Protein AF-A0A2N0QQX6-F1 (afdb_monomer_lite)

Foldseek 3Di:
DWDDPDKDKDKDDWDWADFFWFKKWWKAFADAQDQQWKKWKDKPDPPWDIFMDGSVRVVVRHPLGIKIATTPTGDGGGIIIMIITPRTTMDTDDMDIHDDPDRIGRDPPVLVVCVVDPVNVVVVVPDDPVCPCVVDPVVSVVVVVVVVVVVVVD

pLDDT: mean 76.1, std 15.56, range [47.12, 96.56]

Radius of gyration: 19.65 Å; chains: 1; bounding box: 52×48×40 Å

Organism: NCBI:txid588596

Sequence (154 aa):
MSSKNENLHLVLPKQKIYHGDYLICKMNVKKILSKDCFIKFIFNDNYQKDHMLKHKDVSKLEGLGWIEYRTSILCLHYAQLSIEINSIEMQIEYIRFGHNKYTITHFPNISLIGYLSPIYRKFFSNVPETLKDKYFSRKEMENLLDLKDILDSL

Structure (mmCIF, N/CA/C/O backbone):
data_AF-A0A2N0QQX6-F1
#
_entry.id   AF-A0A2N0QQX6-F1
#
loop_
_atom_site.group_PDB
_atom_site.id
_atom_site.type_symbol
_atom_site.label_atom_id
_atom_site.label_alt_id
_atom_site.label_comp_id
_atom_site.label_asym_id
_atom_site.label_entity_id
_atom_site.label_seq_id
_atom_site.pdbx_PDB_ins_code
_atom_site.Cartn_x
_atom_site.Cartn_y
_atom_site.Cartn_z
_atom_site.occupancy
_atom_site.B_iso_or_equiv
_atom_site.auth_seq_id
_atom_site.auth_comp_id
_atom_site.auth_asym_id
_atom_site.auth_atom_id
_atom_site.pdbx_PDB_model_num
ATOM 1 N N . MET A 1 1 ? 5.180 -9.269 3.398 1.00 58.69 1 MET A N 1
ATOM 2 C CA . MET A 1 1 ? 5.387 -8.792 4.795 1.00 58.69 1 MET A CA 1
ATOM 3 C C . MET A 1 1 ? 4.076 -8.286 5.382 1.00 58.69 1 MET A C 1
ATOM 5 O O . MET A 1 1 ? 3.232 -7.878 4.596 1.00 58.69 1 MET A O 1
ATOM 9 N N . SER A 1 2 ? 3.898 -8.300 6.711 1.00 59.25 2 SER A N 1
ATOM 10 C CA . SER A 1 2 ? 2.722 -7.735 7.398 1.00 59.25 2 SER A CA 1
ATOM 11 C C . SER A 1 2 ? 3.127 -6.849 8.575 1.00 59.25 2 SER A C 1
ATOM 13 O O . SER A 1 2 ? 3.899 -7.305 9.413 1.00 59.25 2 SER A O 1
ATOM 15 N N . SER A 1 3 ? 2.580 -5.638 8.673 1.00 59.75 3 SER A N 1
ATOM 16 C CA . SER A 1 3 ? 2.721 -4.777 9.853 1.00 59.75 3 SER A CA 1
ATOM 17 C C . SER A 1 3 ? 1.518 -4.997 10.771 1.00 59.75 3 SER A C 1
ATOM 19 O O . SER A 1 3 ? 0.391 -4.695 10.397 1.00 59.75 3 SER A O 1
ATOM 21 N N . LYS A 1 4 ? 1.712 -5.560 11.964 1.00 54.34 4 LYS A N 1
ATOM 22 C CA . LYS A 1 4 ? 0.705 -5.512 13.034 1.00 54.34 4 LYS A CA 1
ATOM 23 C C . LYS A 1 4 ? 1.343 -4.809 14.226 1.00 54.34 4 LYS A C 1
ATOM 25 O O . LYS A 1 4 ? 2.342 -5.296 14.731 1.00 54.34 4 LYS A O 1
ATOM 30 N N . ASN A 1 5 ? 0.757 -3.686 14.643 1.00 52.31 5 ASN A N 1
ATOM 31 C CA . ASN A 1 5 ? 1.069 -2.931 15.867 1.00 52.31 5 ASN A CA 1
ATOM 32 C C . ASN A 1 5 ? 2.482 -2.342 16.047 1.00 52.31 5 ASN A C 1
ATOM 34 O O . ASN A 1 5 ? 2.733 -1.743 17.087 1.00 52.31 5 ASN A O 1
ATOM 38 N N . GLU A 1 6 ? 3.365 -2.409 15.053 1.00 61.31 6 GLU A N 1
ATOM 39 C CA . GLU A 1 6 ? 4.690 -1.780 15.116 1.00 61.31 6 GLU A CA 1
ATOM 40 C C . GLU A 1 6 ? 4.975 -0.942 13.869 1.00 61.31 6 GLU A C 1
ATOM 42 O O . GLU A 1 6 ? 4.453 -1.216 12.781 1.00 61.31 6 GLU A O 1
ATOM 47 N N . ASN A 1 7 ? 5.813 0.083 14.041 1.00 72.88 7 ASN A N 1
ATOM 48 C CA . ASN A 1 7 ? 6.368 0.847 12.931 1.00 72.88 7 ASN A CA 1
ATOM 49 C C . ASN A 1 7 ? 7.217 -0.089 12.070 1.00 72.88 7 ASN A C 1
ATOM 51 O O . ASN A 1 7 ? 8.262 -0.567 12.509 1.00 72.88 7 ASN A O 1
ATOM 55 N N . LEU A 1 8 ? 6.775 -0.360 10.845 1.00 82.00 8 LEU A N 1
ATOM 56 C CA . LEU A 1 8 ? 7.524 -1.196 9.918 1.00 82.00 8 LEU A CA 1
ATOM 57 C C . LEU A 1 8 ? 8.456 -0.307 9.099 1.00 82.00 8 LEU A C 1
ATOM 59 O O . LEU A 1 8 ? 7.987 0.536 8.341 1.00 82.00 8 LEU A O 1
ATOM 63 N N . HIS A 1 9 ? 9.762 -0.526 9.227 1.00 86.25 9 HIS A N 1
ATOM 64 C CA . HIS A 1 9 ? 10.779 0.086 8.377 1.00 86.25 9 HIS A CA 1
ATOM 65 C C . HIS A 1 9 ? 11.434 -0.997 7.515 1.00 86.25 9 HIS A C 1
ATOM 67 O O . HIS A 1 9 ? 12.135 -1.878 8.014 1.00 86.25 9 HIS A O 1
ATOM 73 N N . LEU A 1 10 ? 11.184 -0.946 6.209 1.00 85.06 10 LEU A N 1
ATOM 74 C CA . LEU A 1 10 ? 11.737 -1.863 5.221 1.00 85.06 10 LEU A CA 1
ATOM 75 C C . LEU A 1 10 ? 12.812 -1.147 4.411 1.00 85.06 10 LEU A C 1
ATOM 77 O O . LEU A 1 10 ? 12.522 -0.139 3.779 1.00 85.06 10 LEU A O 1
ATOM 81 N N . VAL A 1 11 ? 14.021 -1.702 4.363 1.00 85.81 11 VAL A N 1
ATOM 82 C CA . VAL A 1 11 ? 15.096 -1.223 3.483 1.00 85.81 11 VAL A CA 1
ATOM 83 C C . VAL A 1 11 ? 15.297 -2.227 2.361 1.00 85.81 11 VAL A C 1
ATOM 85 O O . VAL A 1 11 ? 15.549 -3.404 2.614 1.00 85.81 11 VAL A O 1
ATOM 88 N N . LEU A 1 12 ? 15.200 -1.768 1.118 1.00 83.19 12 LEU A N 1
ATOM 89 C CA . LEU A 1 12 ? 15.431 -2.598 -0.056 1.00 83.19 12 LEU A CA 1
ATOM 90 C C . LEU A 1 12 ? 16.894 -2.519 -0.511 1.00 83.19 12 LEU A C 1
ATOM 92 O O . LEU A 1 12 ? 17.563 -1.503 -0.288 1.00 83.19 12 LEU A O 1
ATOM 96 N N . PRO A 1 13 ? 17.408 -3.569 -1.176 1.00 81.50 13 PRO A N 1
ATOM 97 C CA . PRO A 1 13 ? 18.707 -3.499 -1.829 1.00 81.50 13 PRO A CA 1
ATOM 98 C C . PRO A 1 13 ? 18.697 -2.431 -2.928 1.00 81.50 13 PRO A C 1
ATOM 100 O O . PRO A 1 13 ? 17.658 -2.143 -3.527 1.00 81.50 13 PRO A O 1
ATOM 103 N N . LYS A 1 14 ? 19.872 -1.865 -3.220 1.00 79.75 14 LYS A N 1
ATOM 104 C CA . LYS A 1 14 ? 20.053 -0.946 -4.352 1.00 79.75 14 LYS A CA 1
ATOM 105 C C . LYS A 1 14 ? 19.717 -1.664 -5.656 1.00 79.75 14 LYS A C 1
ATOM 107 O O . LYS A 1 14 ? 20.208 -2.765 -5.896 1.00 79.75 14 LYS A O 1
ATOM 112 N N . GLN A 1 15 ? 18.925 -1.024 -6.507 1.00 69.12 15 GLN A N 1
ATOM 113 C CA . GLN A 1 15 ? 18.522 -1.582 -7.797 1.00 69.12 15 GLN A CA 1
ATOM 114 C C . GLN A 1 15 ? 18.932 -0.648 -8.939 1.00 69.12 15 GLN A C 1
ATOM 116 O O . GLN A 1 15 ? 18.991 0.570 -8.763 1.00 69.12 15 GLN A O 1
ATOM 121 N N . LYS A 1 16 ? 19.233 -1.232 -10.110 1.00 66.88 16 LYS A N 1
ATOM 122 C CA . LYS A 1 16 ? 19.269 -0.481 -11.372 1.00 66.88 16 LYS A CA 1
ATOM 123 C C . LYS A 1 16 ? 17.838 -0.130 -11.724 1.00 66.88 16 LYS A C 1
ATOM 125 O O . LYS A 1 16 ? 17.016 -1.031 -11.854 1.00 66.88 16 LYS A O 1
ATOM 130 N N . ILE A 1 17 ? 17.568 1.156 -11.876 1.00 67.81 17 ILE A N 1
ATOM 131 C CA . ILE A 1 17 ? 16.238 1.651 -12.201 1.00 67.81 17 ILE A CA 1
ATOM 132 C C . ILE A 1 17 ? 16.323 2.311 -13.570 1.00 67.81 17 ILE A C 1
ATOM 134 O O . ILE A 1 17 ? 17.282 3.036 -13.852 1.00 67.81 17 ILE A O 1
ATOM 138 N N . TYR A 1 18 ? 15.373 1.989 -14.444 1.00 65.81 18 TYR A N 1
ATOM 139 C CA . TYR A 1 18 ? 15.320 2.565 -15.777 1.00 65.81 18 TYR A CA 1
ATOM 140 C C . TYR A 1 18 ? 14.696 3.955 -15.712 1.00 65.81 18 TYR A C 1
ATOM 142 O O . TYR A 1 18 ? 13.760 4.216 -14.956 1.00 65.81 18 TYR A O 1
ATOM 150 N N . HIS A 1 19 ? 15.264 4.862 -16.499 1.00 67.00 19 HIS A N 1
ATOM 151 C CA . HIS A 1 19 ? 14.864 6.258 -16.514 1.00 67.00 19 HIS A CA 1
ATOM 152 C C . HIS A 1 19 ? 13.397 6.380 -16.939 1.00 67.00 19 HIS A C 1
ATOM 154 O O . HIS A 1 19 ? 13.026 5.915 -18.015 1.00 67.00 19 HIS A O 1
ATOM 160 N N . GLY A 1 20 ? 12.583 7.041 -16.118 1.00 70.50 20 GLY A N 1
ATOM 161 C CA . GLY A 1 20 ? 11.178 7.303 -16.435 1.00 70.50 20 GLY A CA 1
ATOM 162 C C . GLY A 1 20 ? 10.176 6.359 -15.767 1.00 70.50 20 GLY A C 1
ATOM 163 O O . GLY A 1 20 ? 8.978 6.629 -15.836 1.00 70.50 20 GLY A O 1
ATOM 164 N N . ASP A 1 21 ? 10.635 5.318 -15.072 1.00 80.81 21 ASP A N 1
ATOM 165 C CA . ASP A 1 21 ? 9.745 4.409 -14.355 1.00 80.81 21 ASP A CA 1
ATOM 166 C C . ASP A 1 21 ? 9.244 5.005 -13.031 1.00 80.81 21 ASP A C 1
ATOM 168 O O . ASP A 1 21 ? 9.965 5.694 -12.299 1.00 80.81 21 ASP A O 1
ATOM 172 N N . TYR A 1 22 ? 7.998 4.672 -12.690 1.00 85.12 22 TYR A N 1
ATOM 173 C CA . TYR A 1 22 ? 7.424 4.955 -11.380 1.00 85.12 22 TYR A CA 1
ATOM 174 C C . TYR A 1 22 ? 7.649 3.791 -10.424 1.00 85.12 22 TYR A C 1
ATOM 176 O O . TYR A 1 22 ? 7.628 2.621 -10.819 1.00 85.12 22 TYR A O 1
ATOM 184 N N . LEU A 1 23 ? 7.771 4.106 -9.136 1.00 87.25 23 LEU A N 1
ATOM 185 C CA . LEU A 1 23 ? 7.690 3.092 -8.095 1.00 87.25 23 LEU A CA 1
ATOM 186 C C . LEU A 1 23 ? 6.247 2.589 -7.967 1.00 87.25 23 LEU A C 1
ATOM 188 O O . LEU A 1 23 ? 5.318 3.359 -7.709 1.00 87.25 23 LEU A O 1
ATOM 192 N N . ILE A 1 24 ? 6.070 1.280 -8.098 1.00 90.31 24 ILE A N 1
ATOM 193 C CA . ILE A 1 24 ? 4.788 0.599 -7.956 1.00 90.31 24 ILE A CA 1
ATOM 194 C C . ILE A 1 24 ? 4.901 -0.410 -6.820 1.00 90.31 24 ILE A C 1
ATOM 196 O O . ILE A 1 24 ? 5.790 -1.261 -6.804 1.00 90.31 24 ILE A O 1
ATOM 200 N N . CYS A 1 25 ? 3.979 -0.328 -5.868 1.00 91.50 25 CYS A N 1
ATOM 201 C CA . CYS A 1 25 ? 3.933 -1.225 -4.722 1.00 91.50 25 CYS A CA 1
ATOM 202 C C . CYS A 1 25 ? 2.615 -1.997 -4.724 1.00 91.50 25 CYS A C 1
ATOM 204 O O . CYS A 1 25 ? 1.536 -1.393 -4.708 1.00 91.50 25 CYS A O 1
ATOM 206 N N . LYS A 1 26 ? 2.706 -3.332 -4.746 1.00 92.06 26 LYS A N 1
ATOM 207 C CA . LYS A 1 26 ? 1.546 -4.199 -4.570 1.00 92.06 26 LYS A CA 1
ATOM 208 C C . LYS A 1 26 ? 1.291 -4.402 -3.087 1.00 92.06 26 LYS A C 1
ATOM 210 O O . LYS A 1 26 ? 2.070 -5.059 -2.391 1.00 92.06 26 LYS A O 1
ATOM 215 N N . MET A 1 27 ? 0.188 -3.836 -2.618 1.00 93.38 27 MET A N 1
ATOM 216 C CA . MET A 1 27 ? -0.143 -3.770 -1.202 1.00 93.38 27 MET A CA 1
ATOM 217 C C . MET A 1 27 ? -1.623 -4.040 -0.938 1.00 93.38 27 MET A C 1
ATOM 219 O O . MET A 1 27 ? -2.460 -3.937 -1.832 1.00 93.38 27 MET A O 1
ATOM 223 N N . ASN A 1 28 ? -1.928 -4.375 0.311 1.00 93.50 28 ASN A N 1
ATOM 224 C CA . ASN A 1 28 ? -3.276 -4.552 0.831 1.00 93.50 28 ASN A CA 1
ATOM 225 C C . ASN A 1 28 ? -3.373 -3.876 2.201 1.00 93.50 28 ASN A C 1
ATOM 227 O O . ASN A 1 28 ? -2.773 -4.354 3.168 1.00 93.50 28 ASN A O 1
ATOM 231 N N . VAL A 1 29 ? -4.107 -2.765 2.268 1.00 94.12 29 VAL A N 1
ATOM 232 C CA . VAL A 1 29 ? -4.385 -2.034 3.508 1.00 94.12 29 VAL A CA 1
ATOM 233 C C . VAL A 1 29 ? -5.631 -2.638 4.146 1.00 94.12 29 VAL A C 1
ATOM 235 O O . VAL A 1 29 ? -6.750 -2.418 3.684 1.00 94.12 29 VAL A O 1
ATOM 238 N N . LYS A 1 30 ? -5.431 -3.426 5.206 1.00 93.38 30 LYS A N 1
ATOM 239 C CA . LYS A 1 30 ? -6.517 -4.143 5.880 1.00 93.38 30 LYS A CA 1
ATOM 240 C C . LYS A 1 30 ? -7.262 -3.249 6.851 1.00 93.38 30 LYS A C 1
ATOM 242 O O . LYS A 1 30 ? -8.486 -3.299 6.889 1.00 93.38 30 LYS A O 1
ATOM 247 N N . LYS A 1 31 ? -6.518 -2.490 7.658 1.00 94.94 31 LYS A N 1
ATOM 248 C CA . LYS A 1 31 ? -7.095 -1.658 8.709 1.00 94.94 31 LYS A CA 1
ATOM 249 C C . LYS A 1 31 ? -6.188 -0.494 9.090 1.00 94.94 31 LYS A C 1
ATOM 251 O O . LYS A 1 31 ? -4.986 -0.675 9.270 1.00 94.94 31 LYS A O 1
ATOM 256 N N . ILE A 1 32 ? -6.758 0.686 9.279 1.00 95.38 32 ILE A N 1
ATOM 257 C CA . ILE A 1 32 ? -6.090 1.852 9.857 1.00 95.38 32 ILE A CA 1
ATOM 258 C C . ILE A 1 32 ? -6.235 1.799 11.381 1.00 95.38 32 ILE A C 1
ATOM 260 O O . ILE A 1 32 ? -7.322 1.581 11.912 1.00 95.38 32 ILE A O 1
ATOM 264 N N . LEU A 1 33 ? -5.124 1.986 12.098 1.00 93.88 33 LEU A N 1
ATOM 265 C CA . LEU A 1 33 ? -5.081 1.875 13.561 1.00 93.88 33 LEU A CA 1
ATOM 266 C C . LEU A 1 33 ? -5.141 3.242 14.264 1.00 93.88 33 LEU A C 1
ATOM 268 O O . LEU A 1 33 ? -5.562 3.311 15.414 1.00 93.88 33 LEU A O 1
ATOM 272 N N . SER A 1 34 ? -4.734 4.327 13.593 1.00 93.75 34 SER A N 1
ATOM 273 C CA . SER A 1 34 ? -4.737 5.695 14.140 1.00 93.75 34 SER A CA 1
ATOM 274 C C . SER A 1 34 ? -4.873 6.757 13.040 1.00 93.75 34 SER A C 1
ATOM 276 O O . SER A 1 34 ? -4.552 6.503 11.879 1.00 93.75 34 SER A O 1
ATOM 278 N N . LYS A 1 35 ? -5.297 7.975 13.411 1.00 94.12 35 LYS A N 1
ATOM 279 C CA . LYS A 1 35 ? -5.334 9.149 12.517 1.00 94.12 35 LYS A CA 1
ATOM 280 C C . LYS A 1 35 ? -3.948 9.668 12.129 1.00 94.12 35 LYS A C 1
ATOM 282 O O . LYS A 1 35 ? -3.823 10.310 11.091 1.00 94.12 35 LYS A O 1
ATOM 287 N N . ASP A 1 36 ? -2.923 9.339 12.909 1.00 93.62 36 ASP A N 1
ATOM 288 C CA . ASP A 1 36 ? -1.528 9.705 12.628 1.00 93.62 36 ASP A CA 1
ATOM 289 C C . ASP A 1 36 ? -0.819 8.674 11.729 1.00 93.62 36 ASP A C 1
ATOM 291 O O . ASP A 1 36 ? 0.411 8.599 11.679 1.00 93.62 36 ASP A O 1
ATOM 295 N N . CYS A 1 37 ? -1.593 7.846 11.018 1.00 94.50 37 CYS A N 1
ATOM 296 C CA . CYS A 1 37 ? -1.055 6.826 10.135 1.00 94.50 37 CYS A CA 1
ATOM 297 C C . CYS A 1 37 ? -0.376 7.417 8.895 1.00 94.50 37 CYS A C 1
ATOM 299 O O . CYS A 1 37 ? -0.796 8.443 8.338 1.00 94.50 37 CYS A O 1
ATOM 301 N N . PHE A 1 38 ? 0.667 6.725 8.437 1.00 94.56 38 PHE A N 1
ATOM 302 C CA . PHE A 1 38 ? 1.339 7.064 7.193 1.00 94.56 38 PHE A CA 1
ATOM 303 C C . PHE A 1 38 ? 2.015 5.863 6.533 1.00 94.56 38 PHE A C 1
ATOM 305 O O . PHE A 1 38 ? 2.387 4.891 7.191 1.00 94.56 38 PHE A O 1
ATOM 312 N N . ILE A 1 39 ? 2.203 5.985 5.219 1.00 94.31 39 ILE A N 1
ATOM 313 C CA . ILE A 1 39 ? 3.110 5.158 4.419 1.00 94.31 39 ILE A CA 1
ATOM 314 C C . ILE A 1 39 ? 4.084 6.117 3.745 1.00 94.31 39 ILE A C 1
ATOM 316 O O . ILE A 1 39 ? 3.672 6.938 2.922 1.00 94.31 39 ILE A O 1
ATOM 320 N N . LYS A 1 40 ? 5.362 6.044 4.098 1.00 92.94 40 LYS A N 1
ATOM 321 C CA . LYS A 1 40 ? 6.404 6.923 3.577 1.00 92.94 40 LYS A CA 1
ATOM 322 C C . LYS A 1 40 ? 7.390 6.113 2.746 1.00 92.94 40 LYS A C 1
ATOM 324 O O . LYS A 1 40 ? 7.905 5.103 3.206 1.00 92.94 40 LYS A O 1
ATOM 329 N N . PHE A 1 41 ? 7.642 6.569 1.528 1.00 89.56 41 PHE A N 1
ATOM 330 C CA . PHE A 1 41 ? 8.644 6.034 0.615 1.00 89.56 41 PHE A CA 1
ATOM 331 C C . PHE A 1 41 ? 9.811 7.015 0.577 1.00 89.56 41 PHE A C 1
ATOM 333 O O . PHE A 1 41 ? 9.619 8.184 0.233 1.00 89.56 41 PHE A O 1
ATOM 340 N N . ILE A 1 42 ? 10.993 6.536 0.946 1.00 86.81 42 ILE A N 1
ATOM 341 C CA . ILE A 1 42 ? 12.210 7.331 1.091 1.00 86.81 42 ILE A CA 1
ATOM 342 C C . ILE A 1 42 ? 13.225 6.818 0.077 1.00 86.81 42 ILE A C 1
ATOM 344 O O . ILE A 1 42 ? 13.518 5.621 0.029 1.00 86.81 42 ILE A O 1
ATOM 348 N N . PHE A 1 43 ? 13.763 7.724 -0.730 1.00 81.62 43 PHE A N 1
ATOM 349 C CA . PHE A 1 43 ? 14.826 7.412 -1.677 1.00 81.62 43 PHE A CA 1
ATOM 350 C C . PHE A 1 43 ? 16.120 8.040 -1.192 1.00 81.62 43 PHE A C 1
ATOM 352 O O . PHE A 1 43 ? 16.189 9.238 -0.945 1.00 81.62 43 PHE A O 1
ATOM 359 N N . ASN A 1 44 ? 17.167 7.229 -1.086 1.00 75.88 44 ASN A N 1
ATOM 360 C CA . ASN A 1 44 ? 18.505 7.723 -0.801 1.00 75.88 44 ASN A CA 1
ATOM 361 C C . ASN A 1 44 ? 19.180 8.195 -2.102 1.00 75.88 44 ASN A C 1
ATOM 363 O O . ASN A 1 44 ? 20.151 7.587 -2.558 1.00 75.88 44 ASN A O 1
ATOM 367 N N . ASP A 1 45 ? 18.606 9.215 -2.743 1.00 68.94 45 ASP A N 1
ATOM 368 C CA . ASP A 1 45 ? 19.248 9.980 -3.815 1.00 68.94 45 ASP A CA 1
ATOM 369 C C . ASP A 1 45 ? 19.105 11.493 -3.556 1.00 68.94 45 ASP A C 1
ATOM 371 O O . ASP A 1 45 ? 18.244 11.932 -2.798 1.00 68.94 45 ASP A O 1
ATOM 375 N N . ASN A 1 46 ? 19.980 12.303 -4.157 1.00 58.47 46 ASN A N 1
ATOM 376 C CA . ASN A 1 46 ? 20.024 13.753 -3.923 1.00 58.47 46 ASN A CA 1
ATOM 377 C C . ASN A 1 46 ? 18.941 14.553 -4.678 1.00 58.47 46 ASN A C 1
ATOM 379 O O . ASN A 1 46 ? 18.915 15.780 -4.584 1.00 58.47 46 ASN A O 1
ATOM 383 N N . TYR A 1 47 ? 18.088 13.901 -5.467 1.00 62.97 47 TYR A N 1
ATOM 384 C CA . TYR A 1 47 ? 17.241 14.537 -6.478 1.00 62.97 47 TYR A CA 1
ATOM 385 C C . TYR A 1 47 ? 15.740 14.273 -6.286 1.00 62.97 47 TYR A C 1
ATOM 387 O O . TYR A 1 47 ? 14.919 15.047 -6.784 1.00 62.97 47 TYR A O 1
ATOM 395 N N . GLN A 1 48 ? 15.353 13.215 -5.574 1.00 65.75 48 GLN A N 1
ATOM 396 C CA . GLN A 1 48 ? 13.966 12.794 -5.401 1.00 65.75 48 GLN A CA 1
ATOM 397 C C . GLN A 1 48 ? 13.416 13.189 -4.031 1.00 65.75 48 GLN A C 1
ATOM 399 O O . GLN A 1 48 ? 14.018 12.959 -2.987 1.00 65.75 48 GLN A O 1
ATOM 404 N N . LYS A 1 49 ? 12.220 13.787 -4.039 1.00 69.00 49 LYS A N 1
ATOM 405 C CA . LYS A 1 49 ? 11.465 14.070 -2.816 1.00 69.00 49 LYS A CA 1
ATOM 406 C C . LYS A 1 49 ? 10.817 12.788 -2.302 1.00 69.00 49 LYS A C 1
ATOM 408 O O . LYS A 1 49 ? 10.182 12.072 -3.077 1.00 69.00 49 LYS A O 1
ATOM 413 N N . ASP A 1 50 ? 10.902 12.572 -0.992 1.00 78.69 50 ASP A N 1
ATOM 414 C CA . ASP A 1 50 ? 10.124 11.555 -0.283 1.00 78.69 50 ASP A CA 1
ATOM 415 C C . ASP A 1 50 ? 8.633 11.648 -0.650 1.00 78.69 50 ASP A C 1
ATOM 417 O O . ASP A 1 50 ? 8.055 12.738 -0.723 1.00 78.69 50 ASP A O 1
ATOM 421 N N . HIS A 1 51 ? 7.984 10.497 -0.828 1.00 86.94 51 HIS A N 1
ATOM 422 C CA . HIS A 1 51 ? 6.542 10.415 -1.075 1.00 86.94 51 HIS A CA 1
ATOM 423 C C . HIS A 1 51 ? 5.859 9.838 0.149 1.00 86.94 51 HIS A C 1
ATOM 425 O O . HIS A 1 51 ? 6.131 8.707 0.543 1.00 86.94 51 HIS A O 1
ATOM 431 N N . MET A 1 52 ? 4.952 10.602 0.750 1.00 92.62 52 MET A N 1
ATOM 432 C CA . MET A 1 52 ? 4.267 10.204 1.974 1.00 92.62 52 MET A CA 1
ATOM 433 C C . MET A 1 52 ? 2.756 10.239 1.783 1.00 92.62 52 MET A C 1
ATOM 435 O O . MET A 1 52 ? 2.180 11.284 1.489 1.00 92.62 52 MET A O 1
ATOM 439 N N . LEU A 1 53 ? 2.120 9.094 2.003 1.00 94.56 53 LEU A N 1
ATOM 440 C CA . LEU A 1 53 ? 0.675 8.961 2.115 1.00 94.56 53 LEU A CA 1
ATOM 441 C C . LEU A 1 53 ? 0.285 9.211 3.565 1.00 94.56 53 LEU A C 1
ATOM 443 O O . LEU A 1 53 ? 0.765 8.506 4.451 1.00 94.56 53 LEU A O 1
ATOM 447 N N . LYS A 1 54 ? -0.578 10.197 3.807 1.00 96.12 54 LYS A N 1
ATOM 448 C CA . LYS A 1 54 ? -1.152 10.456 5.136 1.00 96.12 54 LYS A CA 1
ATOM 449 C C . LYS A 1 54 ? -2.513 9.780 5.261 1.00 96.12 54 LYS A C 1
ATOM 451 O O . LYS A 1 54 ? -3.064 9.298 4.274 1.00 96.12 54 LYS A O 1
ATOM 456 N N . HIS A 1 55 ? -3.110 9.832 6.448 1.00 96.25 55 HIS A N 1
ATOM 457 C CA . HIS A 1 55 ? -4.437 9.278 6.725 1.00 96.25 55 HIS A CA 1
ATOM 458 C C . HIS A 1 55 ? -5.491 9.533 5.637 1.00 96.25 55 HIS A C 1
ATOM 460 O O . HIS A 1 55 ? -6.168 8.597 5.226 1.00 96.25 55 HIS A O 1
ATOM 466 N N . LYS A 1 56 ? -5.618 10.764 5.116 1.00 96.56 56 LYS A N 1
ATOM 467 C CA . LYS A 1 56 ? -6.594 11.094 4.054 1.00 96.56 56 LYS A CA 1
ATOM 468 C C . LYS A 1 56 ? -6.391 10.275 2.772 1.00 96.56 56 LYS A C 1
ATOM 470 O O . LYS A 1 56 ? -7.357 10.005 2.061 1.00 96.56 56 LYS A O 1
ATOM 475 N N . ASP A 1 57 ? -5.153 9.910 2.466 1.00 95.12 57 ASP A N 1
ATOM 476 C CA . ASP A 1 57 ? -4.804 9.122 1.288 1.00 95.12 57 ASP A CA 1
ATOM 477 C C . ASP A 1 57 ? -4.930 7.628 1.581 1.00 95.12 57 ASP A C 1
ATOM 479 O O . ASP A 1 57 ? -5.580 6.918 0.820 1.00 95.12 57 ASP A O 1
ATOM 483 N N . VAL A 1 58 ? -4.399 7.173 2.722 1.00 95.12 58 VAL A N 1
ATOM 484 C CA . VAL A 1 58 ? -4.459 5.766 3.159 1.00 95.12 58 VAL A CA 1
ATOM 485 C C . VAL A 1 58 ? -5.904 5.302 3.373 1.00 95.12 58 VAL A C 1
ATOM 487 O O . VAL A 1 58 ? -6.235 4.179 3.007 1.00 95.12 58 VAL A O 1
ATOM 490 N N . SER A 1 59 ? -6.793 6.175 3.863 1.00 95.69 59 SER A N 1
ATOM 491 C CA . SER A 1 59 ? -8.228 5.874 4.039 1.00 95.69 59 SER A CA 1
ATOM 492 C C . SER A 1 59 ? -8.927 5.502 2.732 1.00 95.69 59 SER A C 1
ATOM 494 O O . SER A 1 59 ? -9.931 4.805 2.751 1.00 95.69 59 SER A O 1
ATOM 496 N N . LYS A 1 60 ? -8.406 5.941 1.580 1.00 95.75 60 LYS A N 1
ATOM 497 C CA . LYS A 1 60 ? -8.951 5.561 0.267 1.00 95.75 60 LYS A CA 1
ATOM 498 C C . LYS A 1 60 ? -8.510 4.162 -0.164 1.00 95.75 60 LYS A C 1
ATOM 500 O O . LYS A 1 60 ? -9.039 3.657 -1.144 1.00 95.75 60 LYS A O 1
ATOM 505 N N . LEU A 1 61 ? -7.503 3.591 0.500 1.00 95.31 61 LEU A N 1
ATOM 506 C CA . LEU A 1 61 ? -6.916 2.287 0.185 1.00 95.31 61 LEU A CA 1
ATOM 507 C C . LEU A 1 61 ? -7.435 1.177 1.107 1.00 95.31 61 LEU A C 1
ATOM 509 O O . LEU A 1 61 ? -7.369 0.004 0.743 1.00 95.31 61 LEU A O 1
ATOM 513 N N . GLU A 1 62 ? -7.921 1.542 2.295 1.00 95.06 62 GLU A N 1
ATOM 514 C CA . GLU A 1 62 ? -8.453 0.608 3.286 1.00 95.06 62 GLU A CA 1
ATOM 515 C C . GLU A 1 62 ? -9.622 -0.203 2.711 1.00 95.06 62 GLU A C 1
ATOM 517 O O . GLU A 1 62 ? -10.552 0.341 2.119 1.00 95.06 62 GLU A O 1
ATOM 522 N N . GLY A 1 63 ? -9.560 -1.528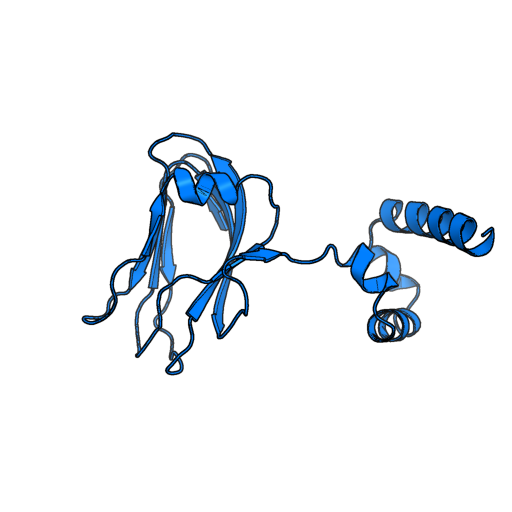 2.858 1.00 91.19 63 GLY A N 1
ATOM 523 C CA . GLY A 1 63 ? -10.633 -2.429 2.428 1.00 91.19 63 GLY A CA 1
ATOM 524 C C . GLY A 1 63 ? -10.712 -2.691 0.919 1.00 91.19 63 GLY A C 1
ATOM 525 O O . GLY A 1 63 ? -11.537 -3.498 0.501 1.00 91.19 63 GLY A O 1
ATOM 526 N N . LEU A 1 64 ? -9.839 -2.098 0.093 1.00 90.12 64 LEU A N 1
ATOM 527 C CA . LEU A 1 64 ? -9.807 -2.360 -1.357 1.00 90.12 64 LEU A CA 1
ATOM 528 C C . LEU A 1 64 ? -9.242 -3.743 -1.733 1.00 90.12 64 LEU A C 1
ATOM 530 O O . LEU A 1 64 ? -9.299 -4.136 -2.900 1.00 90.12 64 LEU A O 1
ATOM 534 N N . GLY A 1 65 ? -8.670 -4.475 -0.774 1.00 90.75 65 GLY A N 1
ATOM 535 C CA . GLY A 1 65 ? -7.947 -5.717 -1.030 1.00 90.75 65 GLY A CA 1
ATOM 536 C C . GLY A 1 65 ? -6.575 -5.466 -1.661 1.00 90.75 65 GLY A C 1
ATOM 537 O O . GLY A 1 65 ? -5.907 -4.478 -1.357 1.00 90.75 65 GLY A O 1
ATOM 538 N N . TRP A 1 66 ? -6.122 -6.386 -2.517 1.00 92.81 66 TRP A N 1
ATOM 539 C CA . TRP A 1 66 ? -4.847 -6.229 -3.219 1.00 92.81 66 TRP A CA 1
ATOM 540 C C . TRP A 1 66 ? -4.958 -5.193 -4.336 1.00 92.81 66 TRP A C 1
ATOM 542 O O . TRP A 1 66 ? -5.750 -5.341 -5.268 1.00 92.81 66 TRP A O 1
ATOM 552 N N . ILE A 1 67 ? -4.093 -4.185 -4.273 1.00 93.25 67 ILE A N 1
ATOM 553 C CA . ILE A 1 67 ? -3.944 -3.151 -5.294 1.00 93.25 67 ILE A CA 1
ATOM 554 C C . ILE A 1 67 ? -2.477 -2.978 -5.671 1.00 93.25 67 ILE A C 1
ATOM 556 O O . ILE A 1 67 ? -1.576 -3.281 -4.892 1.00 93.25 67 ILE A O 1
ATOM 560 N N . GLU A 1 68 ? -2.237 -2.429 -6.852 1.00 95.06 68 GLU A N 1
ATOM 561 C CA . GLU A 1 68 ? -0.986 -1.760 -7.182 1.00 95.06 68 GLU A CA 1
ATOM 562 C C . GLU A 1 68 ? -1.154 -0.254 -7.001 1.00 95.06 68 GLU A C 1
ATOM 564 O O . GLU A 1 68 ? -1.960 0.383 -7.683 1.00 95.06 68 GLU A O 1
ATOM 569 N N . TYR A 1 69 ? -0.360 0.316 -6.100 1.00 94.00 69 TYR A N 1
ATOM 570 C CA . TYR A 1 69 ? -0.261 1.755 -5.915 1.00 94.00 69 TYR A CA 1
ATOM 571 C C . TYR A 1 69 ? 0.973 2.285 -6.652 1.00 94.00 69 TYR A C 1
ATOM 573 O O . TYR A 1 69 ? 2.100 1.901 -6.331 1.00 94.00 69 TYR A O 1
ATOM 581 N N . ARG A 1 70 ? 0.764 3.171 -7.630 1.00 91.69 70 ARG A N 1
ATOM 582 C CA . ARG A 1 70 ? 1.821 3.904 -8.339 1.00 91.69 70 ARG A CA 1
ATOM 583 C C . ARG A 1 70 ? 2.109 5.200 -7.586 1.00 91.69 70 ARG A C 1
ATOM 585 O O . ARG A 1 70 ? 1.229 6.054 -7.475 1.00 91.69 70 ARG A O 1
ATOM 592 N N . THR A 1 71 ? 3.328 5.368 -7.086 1.00 86.44 71 THR A N 1
ATOM 593 C CA . THR A 1 71 ? 3.729 6.623 -6.438 1.00 86.44 71 THR A CA 1
ATOM 594 C C . THR A 1 71 ? 3.976 7.722 -7.472 1.00 86.44 71 THR A C 1
ATOM 596 O O . THR A 1 71 ? 4.108 7.467 -8.669 1.00 86.44 71 THR A O 1
ATOM 599 N N . SER A 1 72 ? 4.047 8.967 -7.006 1.00 79.62 72 SER A N 1
ATOM 600 C CA . SER A 1 72 ? 4.415 10.115 -7.844 1.00 79.62 72 SER A CA 1
ATOM 601 C C . SER A 1 72 ? 5.921 10.188 -8.121 1.00 79.62 72 SER A C 1
ATOM 603 O O . SER A 1 72 ? 6.369 11.106 -8.803 1.00 79.62 72 SER A O 1
ATOM 605 N N . ILE A 1 73 ? 6.707 9.269 -7.551 1.00 72.88 73 ILE A N 1
ATOM 606 C CA . ILE A 1 73 ? 8.162 9.296 -7.635 1.00 72.88 73 ILE A CA 1
ATOM 607 C C . ILE A 1 73 ? 8.577 8.729 -8.983 1.00 72.88 73 ILE A C 1
ATOM 609 O O . ILE A 1 73 ? 8.374 7.545 -9.257 1.00 72.88 73 ILE A O 1
ATOM 613 N N . LEU A 1 74 ? 9.169 9.600 -9.794 1.00 70.62 74 LEU A N 1
ATOM 614 C CA . LEU A 1 74 ? 9.869 9.236 -11.011 1.00 70.62 74 LEU A CA 1
ATOM 615 C C . LEU A 1 74 ? 11.312 8.927 -10.638 1.00 70.62 74 LEU A C 1
ATOM 617 O O . LEU A 1 74 ? 12.019 9.817 -10.160 1.00 70.62 74 LEU A O 1
ATOM 621 N N . CYS A 1 75 ? 11.739 7.686 -10.836 1.00 66.50 75 CYS A N 1
ATOM 622 C CA . CYS A 1 75 ? 13.091 7.327 -10.462 1.00 66.50 75 CYS A CA 1
ATOM 623 C C . CYS A 1 75 ? 14.069 7.599 -11.611 1.00 66.50 75 CYS A C 1
ATOM 625 O O . CYS A 1 75 ? 13.854 7.167 -12.745 1.00 66.50 75 CYS A O 1
ATOM 627 N N . LEU A 1 76 ? 15.127 8.357 -11.321 1.00 62.47 76 LEU A N 1
ATOM 628 C CA . LEU A 1 76 ? 16.083 8.825 -12.328 1.00 62.47 76 LEU A CA 1
ATOM 629 C C . LEU A 1 76 ? 17.362 7.973 -12.359 1.00 62.47 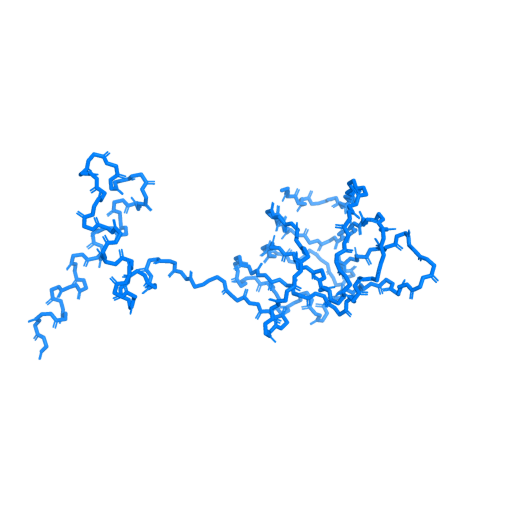76 LEU A C 1
ATOM 631 O O . LEU A 1 76 ? 17.911 7.744 -13.433 1.00 62.47 76 LEU A O 1
ATOM 635 N N . HIS A 1 77 ? 17.820 7.447 -11.215 1.00 66.06 77 HIS A N 1
ATOM 636 C CA . HIS A 1 77 ? 19.111 6.757 -11.105 1.00 66.06 77 HIS A CA 1
ATOM 637 C C . HIS A 1 77 ? 19.136 5.655 -10.030 1.00 66.06 77 HIS A C 1
ATOM 639 O O . HIS A 1 77 ? 18.147 5.386 -9.355 1.00 66.06 77 HIS A O 1
ATOM 645 N N . TYR A 1 78 ? 20.299 5.006 -9.885 1.00 69.38 78 TYR A N 1
ATOM 646 C CA . TYR A 1 78 ? 20.613 4.046 -8.824 1.00 69.38 78 TYR A CA 1
ATOM 647 C C . TYR A 1 78 ? 20.295 4.617 -7.437 1.00 69.38 78 TYR A C 1
ATOM 649 O O . TYR A 1 78 ? 21.065 5.408 -6.894 1.00 69.38 78 TYR A O 1
ATOM 657 N N . ALA A 1 79 ? 19.199 4.158 -6.841 1.00 73.38 79 ALA A N 1
ATOM 658 C CA . ALA A 1 79 ? 18.771 4.605 -5.527 1.00 73.38 79 ALA A CA 1
ATOM 659 C C . ALA A 1 79 ? 18.472 3.416 -4.610 1.00 73.38 79 ALA A C 1
ATOM 661 O O . ALA A 1 79 ? 18.087 2.326 -5.048 1.00 73.38 79 ALA A O 1
ATOM 662 N N . GLN A 1 80 ? 18.686 3.629 -3.314 1.00 83.56 80 GLN A N 1
ATOM 663 C CA . GLN A 1 80 ? 18.201 2.730 -2.277 1.00 83.56 80 GLN A CA 1
ATOM 664 C C . GLN A 1 80 ? 16.827 3.218 -1.828 1.00 83.56 80 GLN A C 1
ATOM 666 O O . GLN A 1 80 ? 16.678 4.394 -1.503 1.00 83.56 80 GLN A O 1
ATOM 671 N N . LEU A 1 81 ? 15.847 2.320 -1.815 1.00 85.44 81 LEU A N 1
ATOM 672 C CA . LEU A 1 81 ? 14.490 2.609 -1.368 1.00 85.44 81 LEU A CA 1
ATOM 673 C C . LEU A 1 81 ? 14.295 2.080 0.052 1.00 85.44 81 LEU A C 1
ATOM 675 O O . LEU A 1 81 ? 14.590 0.913 0.320 1.00 85.44 81 LEU A O 1
ATOM 679 N N . SER A 1 82 ? 13.739 2.905 0.931 1.00 88.56 82 SER A N 1
ATOM 680 C CA . SER A 1 82 ? 13.135 2.447 2.177 1.00 88.56 82 SER A CA 1
ATOM 681 C C . SER A 1 82 ? 11.662 2.833 2.275 1.00 88.56 82 SER A C 1
ATOM 683 O O . SER A 1 82 ? 11.187 3.778 1.643 1.00 88.56 82 SER A O 1
ATOM 685 N N . ILE A 1 83 ? 10.910 2.035 3.027 1.00 90.31 83 ILE A N 1
ATOM 686 C CA . ILE A 1 83 ? 9.483 2.230 3.265 1.00 90.31 83 ILE A CA 1
ATOM 687 C C . ILE A 1 83 ? 9.244 2.219 4.765 1.00 90.31 83 ILE A C 1
ATOM 689 O O . ILE A 1 83 ? 9.573 1.242 5.433 1.00 90.31 83 ILE A O 1
ATOM 693 N N . GLU A 1 84 ? 8.630 3.281 5.265 1.00 92.81 84 GLU A N 1
ATOM 694 C CA . GLU A 1 84 ? 8.157 3.392 6.640 1.00 92.81 84 GLU A CA 1
ATOM 695 C C . GLU A 1 84 ? 6.638 3.322 6.675 1.00 92.81 84 GLU A C 1
ATOM 697 O O . GLU A 1 84 ? 5.948 3.988 5.902 1.00 92.81 84 GLU A O 1
ATOM 702 N N . ILE A 1 85 ? 6.113 2.523 7.592 1.00 93.06 85 ILE A N 1
ATOM 703 C CA . ILE A 1 85 ? 4.682 2.330 7.783 1.00 93.06 85 ILE A CA 1
ATOM 704 C C . ILE A 1 85 ? 4.398 2.500 9.265 1.00 93.06 85 ILE A C 1
ATOM 706 O O . ILE A 1 85 ? 4.986 1.802 10.088 1.00 93.06 85 ILE A O 1
ATOM 710 N N . ASN A 1 86 ? 3.471 3.392 9.597 1.00 93.94 86 ASN A N 1
ATOM 711 C CA . ASN A 1 86 ? 3.043 3.632 10.970 1.00 93.94 86 ASN A CA 1
ATOM 712 C C . ASN A 1 86 ? 1.529 3.478 11.091 1.00 93.94 86 ASN A C 1
ATOM 714 O O . ASN A 1 86 ? 0.784 4.054 10.298 1.00 93.94 86 ASN A O 1
ATOM 718 N N . SER A 1 87 ? 1.083 2.782 12.141 1.00 93.69 87 SER A N 1
ATOM 719 C CA . SER A 1 87 ? -0.325 2.707 12.555 1.00 93.69 87 SER A CA 1
ATOM 720 C C . SER A 1 87 ? -1.279 2.182 11.470 1.00 93.69 87 SER A C 1
ATOM 722 O O . SER A 1 87 ? -2.418 2.640 11.347 1.00 93.69 87 SER A O 1
ATOM 724 N N . ILE A 1 88 ? -0.817 1.211 10.676 1.00 93.81 88 ILE A N 1
ATOM 725 C CA . ILE A 1 88 ? -1.595 0.551 9.621 1.00 93.81 88 ILE A CA 1
ATOM 726 C C . ILE A 1 88 ? -1.371 -0.957 9.719 1.00 93.81 88 ILE A C 1
ATOM 728 O O . ILE A 1 88 ? -0.231 -1.427 9.714 1.00 93.81 88 ILE A O 1
ATOM 732 N N . GLU A 1 89 ? -2.458 -1.722 9.749 1.00 93.56 89 GLU A N 1
ATOM 733 C CA . GLU A 1 89 ? -2.432 -3.148 9.452 1.00 93.56 89 GLU A CA 1
ATOM 734 C C . GLU A 1 89 ? -2.458 -3.342 7.935 1.00 93.56 89 GLU A C 1
ATOM 736 O O . GLU A 1 89 ? -3.490 -3.159 7.283 1.00 93.56 89 GLU A O 1
ATOM 741 N N . MET A 1 90 ? -1.321 -3.715 7.349 1.00 92.62 90 MET A N 1
ATOM 742 C CA . MET A 1 90 ? -1.232 -3.938 5.908 1.00 92.62 90 MET A CA 1
ATOM 743 C C . MET A 1 90 ? -0.262 -5.046 5.530 1.00 92.62 90 MET A C 1
ATOM 745 O O . MET A 1 90 ? 0.544 -5.509 6.339 1.00 92.62 90 MET A O 1
ATOM 749 N N . GLN A 1 91 ? -0.359 -5.477 4.274 1.00 90.06 91 GLN A N 1
ATOM 750 C CA . GLN A 1 91 ? 0.572 -6.404 3.651 1.00 90.06 91 GLN A CA 1
ATOM 751 C C . GLN A 1 91 ? 1.155 -5.814 2.369 1.00 90.06 91 GLN A C 1
ATOM 753 O O . GLN A 1 91 ? 0.448 -5.160 1.610 1.00 90.06 91 GLN A O 1
ATOM 758 N N . ILE A 1 92 ? 2.438 -6.076 2.124 1.00 90.38 92 ILE A N 1
ATOM 759 C CA . ILE A 1 92 ? 3.122 -5.789 0.855 1.00 90.38 92 ILE A CA 1
ATOM 760 C C . ILE A 1 92 ? 3.594 -7.121 0.278 1.00 90.38 92 ILE A C 1
ATOM 762 O O . ILE A 1 92 ? 4.219 -7.912 1.000 1.00 90.38 92 ILE A O 1
ATOM 766 N N . GLU A 1 93 ? 3.269 -7.365 -0.992 1.00 89.19 93 GLU A N 1
ATOM 767 C CA . GLU A 1 93 ? 3.683 -8.567 -1.723 1.00 89.19 93 GLU A CA 1
ATOM 768 C C . GLU A 1 93 ? 4.962 -8.314 -2.519 1.00 89.19 93 GLU A C 1
ATOM 770 O O . GLU A 1 93 ? 5.949 -9.018 -2.327 1.00 89.19 93 GLU A O 1
ATOM 775 N N . TYR A 1 94 ? 4.972 -7.280 -3.362 1.00 88.06 94 TYR A N 1
ATOM 776 C CA . TYR A 1 94 ? 6.156 -6.893 -4.121 1.00 88.06 94 TYR A CA 1
ATOM 777 C C . TYR A 1 94 ? 6.216 -5.394 -4.376 1.00 88.06 94 TYR A C 1
ATOM 779 O O . TYR A 1 94 ? 5.234 -4.657 -4.257 1.00 88.06 94 TYR A O 1
ATOM 787 N N . ILE A 1 95 ? 7.404 -4.973 -4.790 1.00 87.06 95 ILE A N 1
ATOM 788 C CA . ILE A 1 95 ? 7.715 -3.624 -5.230 1.00 87.06 95 ILE A CA 1
ATOM 789 C C . ILE A 1 95 ? 8.411 -3.756 -6.580 1.00 87.06 95 ILE A C 1
ATOM 791 O O . ILE A 1 95 ? 9.307 -4.586 -6.730 1.00 87.06 95 ILE A O 1
ATOM 795 N N . ARG A 1 96 ? 7.980 -2.969 -7.562 1.00 87.06 96 ARG A N 1
ATOM 796 C CA . ARG A 1 96 ? 8.558 -2.953 -8.907 1.00 87.06 96 ARG A CA 1
ATOM 797 C C . ARG A 1 96 ? 8.659 -1.530 -9.433 1.00 87.06 96 ARG A C 1
ATOM 799 O O . ARG A 1 96 ? 7.931 -0.645 -8.988 1.00 87.06 96 ARG A O 1
ATOM 806 N N . PHE A 1 97 ? 9.522 -1.342 -10.416 1.00 85.31 97 PHE A N 1
ATOM 807 C CA . PHE A 1 97 ? 9.581 -0.127 -11.217 1.00 85.31 97 PHE A CA 1
ATOM 808 C C . PHE A 1 97 ? 8.841 -0.369 -12.533 1.00 85.31 97 PHE A C 1
ATOM 810 O O . PHE A 1 97 ? 8.884 -1.475 -13.077 1.00 85.31 97 PHE A O 1
ATOM 817 N N . GLY A 1 98 ? 8.073 0.614 -12.988 1.00 84.75 98 GLY A N 1
ATOM 818 C CA . GLY A 1 98 ? 7.382 0.528 -14.267 1.00 84.75 98 GLY A CA 1
ATOM 819 C C . GLY A 1 98 ? 6.305 1.585 -14.443 1.00 84.75 98 GLY A C 1
ATOM 820 O O . GLY A 1 98 ? 6.213 2.566 -13.703 1.00 84.75 98 GLY A O 1
ATOM 821 N N . HIS A 1 99 ? 5.418 1.331 -15.401 1.00 82.62 99 HIS A N 1
ATOM 822 C CA . HIS A 1 99 ? 4.314 2.220 -15.727 1.00 82.62 99 HIS A CA 1
ATOM 823 C C . HIS A 1 99 ? 2.964 1.549 -15.482 1.00 82.62 99 HIS A C 1
ATOM 825 O O . HIS A 1 99 ? 2.646 0.527 -16.083 1.00 82.62 99 HIS A O 1
ATOM 831 N N . ASN A 1 100 ? 2.139 2.184 -14.650 1.00 83.38 100 ASN A N 1
ATOM 832 C CA . ASN A 1 100 ? 0.699 1.934 -14.594 1.00 83.38 100 ASN A CA 1
ATOM 833 C C . ASN A 1 100 ? -0.025 3.156 -15.151 1.00 83.38 100 ASN A C 1
ATOM 835 O O . ASN A 1 100 ? 0.441 4.276 -14.958 1.00 83.38 100 ASN A O 1
ATOM 839 N N . LYS A 1 101 ? -1.170 2.967 -15.816 1.00 84.44 101 LYS A N 1
ATOM 840 C CA . LYS A 1 101 ? -1.985 4.084 -16.329 1.00 84.44 101 LYS A CA 1
ATOM 841 C C . LYS A 1 101 ? -2.591 4.903 -15.184 1.00 84.44 101 LYS A C 1
ATOM 843 O O . LYS A 1 101 ? -2.565 6.133 -15.212 1.00 84.44 101 LYS A O 1
ATOM 848 N N . TYR A 1 102 ? -3.087 4.209 -14.163 1.00 88.00 102 TYR A N 1
ATOM 849 C CA . TYR A 1 102 ? -3.780 4.786 -13.015 1.00 88.00 102 TYR A CA 1
ATOM 850 C C . TYR A 1 102 ? -2.906 4.761 -11.759 1.00 88.00 102 TYR A C 1
ATOM 852 O O . TYR A 1 102 ? -2.053 3.889 -11.599 1.00 88.00 102 TYR A O 1
ATOM 860 N N . THR A 1 103 ? -3.146 5.710 -10.850 1.00 90.56 103 THR A N 1
ATOM 861 C CA . THR A 1 103 ? -2.473 5.768 -9.541 1.00 90.56 103 THR A CA 1
ATOM 862 C C . THR A 1 103 ? -2.793 4.546 -8.683 1.00 90.56 103 THR A C 1
ATOM 864 O O . THR A 1 103 ? -1.913 4.018 -8.016 1.00 90.56 103 THR A O 1
ATOM 867 N N . ILE A 1 104 ? -4.038 4.072 -8.738 1.00 92.31 104 ILE A N 1
ATOM 868 C CA . ILE A 1 104 ? -4.473 2.824 -8.113 1.00 92.31 104 ILE A CA 1
ATOM 869 C C . ILE A 1 104 ? -4.891 1.895 -9.244 1.00 92.31 104 ILE A C 1
ATOM 871 O O . ILE A 1 104 ? -5.766 2.231 -10.040 1.00 92.31 104 ILE A O 1
ATOM 875 N N . THR A 1 105 ? -4.239 0.745 -9.336 1.00 91.00 105 THR A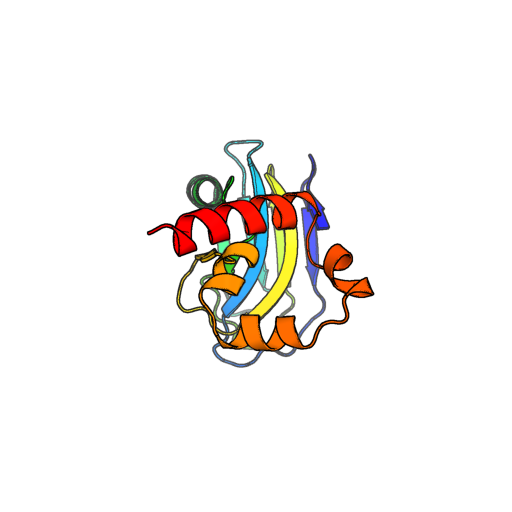 N 1
ATOM 876 C CA . THR A 1 105 ? -4.616 -0.330 -10.252 1.00 91.00 105 THR A CA 1
ATOM 877 C C . THR A 1 105 ? -5.151 -1.478 -9.413 1.00 91.00 105 THR A C 1
ATOM 879 O O . THR A 1 105 ? -4.432 -2.051 -8.597 1.00 91.00 105 THR A O 1
ATOM 882 N N . HIS A 1 106 ? -6.434 -1.783 -9.575 1.00 85.50 106 HIS A N 1
ATOM 883 C CA . HIS A 1 106 ? -7.045 -2.922 -8.905 1.00 85.50 106 HIS A CA 1
ATOM 884 C C . HIS A 1 106 ? -6.606 -4.205 -9.592 1.00 85.50 106 HIS A C 1
ATOM 886 O O . HIS A 1 106 ? -6.552 -4.261 -10.822 1.00 85.50 106 HIS A O 1
ATOM 892 N N . PHE A 1 107 ? -6.340 -5.244 -8.805 1.00 74.19 107 PHE A N 1
ATOM 893 C CA . PHE A 1 107 ? -6.278 -6.577 -9.373 1.00 74.19 107 PHE A CA 1
ATOM 894 C C . PHE A 1 107 ? -7.713 -7.031 -9.608 1.00 74.19 107 PHE A C 1
ATOM 896 O O . PHE A 1 107 ? -8.471 -7.155 -8.643 1.00 74.19 107 PHE A O 1
ATOM 903 N N . PRO A 1 108 ? -8.120 -7.238 -10.868 1.00 57.53 108 PRO A N 1
ATOM 904 C CA . PRO A 1 108 ? -9.409 -7.844 -11.122 1.00 57.53 108 PRO A CA 1
ATOM 905 C C . PRO A 1 108 ? -9.432 -9.190 -10.406 1.00 57.53 108 PRO A C 1
ATOM 907 O O . PRO A 1 108 ? -8.440 -9.923 -10.432 1.00 57.53 108 PRO A O 1
ATOM 910 N N . ASN A 1 109 ? -10.551 -9.510 -9.756 1.00 53.34 109 ASN A N 1
ATOM 911 C CA . ASN A 1 109 ? -10.758 -10.855 -9.253 1.00 53.34 109 ASN A CA 1
ATOM 912 C C . ASN A 1 109 ? -10.593 -11.800 -10.452 1.00 53.34 109 ASN A C 1
ATOM 914 O O . ASN A 1 109 ? -11.377 -11.742 -11.401 1.00 53.34 109 ASN A O 1
ATOM 918 N N . ILE A 1 110 ? -9.512 -12.583 -10.462 1.00 51.62 110 ILE A N 1
ATOM 919 C CA . ILE A 1 110 ? -9.117 -13.388 -11.625 1.00 51.62 110 ILE A CA 1
ATOM 920 C C . ILE A 1 110 ? -10.208 -14.415 -11.936 1.00 51.62 110 ILE A C 1
ATOM 922 O O . ILE A 1 110 ? -10.387 -14.757 -13.102 1.00 51.62 110 ILE A O 1
ATOM 926 N N . SER A 1 111 ? -11.000 -14.812 -10.929 1.00 50.72 111 SER A N 1
ATOM 927 C CA . SER A 1 111 ? -12.213 -15.603 -11.147 1.00 50.72 111 SER A CA 1
ATOM 928 C C . SER A 1 111 ? -13.133 -14.930 -12.174 1.00 50.72 111 SER A C 1
ATOM 930 O O . SER A 1 111 ? -13.482 -15.560 -13.159 1.00 50.72 111 SER A O 1
ATOM 932 N N . LEU A 1 112 ? -13.415 -13.627 -12.053 1.00 48.19 112 LEU A N 1
ATOM 933 C CA . LEU A 1 112 ? -14.270 -12.881 -12.986 1.00 48.19 112 LEU A CA 1
ATOM 934 C C . LEU A 1 112 ? -13.610 -12.600 -14.348 1.00 48.19 112 LEU A C 1
ATOM 936 O O . LEU A 1 112 ? -14.285 -12.648 -15.376 1.00 48.19 112 LEU A O 1
ATOM 940 N N . ILE A 1 113 ? -12.299 -12.326 -14.392 1.00 47.12 113 ILE A N 1
ATOM 941 C CA . ILE A 1 113 ? -11.596 -12.084 -15.671 1.00 47.12 113 ILE A CA 1
ATOM 942 C C . ILE A 1 113 ? -11.383 -13.360 -16.483 1.00 47.12 113 ILE A C 1
ATOM 944 O O . ILE A 1 113 ? -11.346 -13.296 -17.716 1.00 47.12 113 ILE A O 1
ATOM 948 N N . GLY A 1 114 ? -11.303 -14.516 -15.823 1.00 52.22 114 GLY A N 1
ATOM 949 C CA . GLY A 1 114 ? -11.247 -15.799 -16.506 1.00 52.22 114 GLY A CA 1
ATOM 950 C C . GLY A 1 114 ? -12.454 -16.054 -17.411 1.00 52.22 114 GLY A C 1
ATOM 951 O O . GLY A 1 114 ? -12.306 -16.679 -18.462 1.00 52.22 114 GLY A O 1
ATOM 952 N N . TYR A 1 115 ? -13.620 -15.498 -17.065 1.00 49.59 115 TYR A N 1
ATOM 953 C CA . TYR A 1 115 ? -14.848 -15.629 -17.857 1.00 49.59 115 TYR A CA 1
ATOM 954 C C . TYR A 1 115 ? -14.880 -14.717 -19.080 1.00 49.59 115 TYR A C 1
ATOM 956 O O . TYR A 1 115 ? -15.377 -15.124 -20.134 1.00 49.59 115 TYR A O 1
ATOM 964 N N . LEU A 1 116 ? -14.336 -13.504 -18.943 1.00 52.12 116 LEU A N 1
ATOM 965 C CA . LEU A 1 116 ? -14.406 -12.457 -19.963 1.00 52.12 116 LEU A CA 1
ATOM 966 C C . LEU A 1 116 ? -13.248 -12.505 -20.967 1.00 52.12 116 LEU A C 1
ATOM 968 O O . LEU A 1 116 ? -13.362 -11.932 -22.047 1.00 52.12 116 LEU A O 1
ATOM 972 N N . SER A 1 117 ? -12.144 -13.189 -20.648 1.00 53.38 117 SER A N 1
ATOM 973 C CA . SER A 1 117 ? -10.993 -13.296 -21.547 1.00 53.38 117 SER A CA 1
ATOM 974 C C . SER A 1 117 ? -10.970 -14.640 -22.292 1.00 53.38 117 SER A C 1
ATOM 976 O O . SER A 1 117 ? -10.730 -15.683 -21.674 1.00 53.38 117 SER A O 1
ATOM 978 N N . PRO A 1 118 ? -11.117 -14.655 -23.634 1.00 56.06 118 PRO A N 1
ATOM 979 C CA . PRO A 1 118 ? -10.986 -15.868 -24.452 1.00 56.06 118 PRO A CA 1
ATOM 980 C C . PRO A 1 118 ? -9.639 -16.582 -24.263 1.00 56.06 118 PRO A C 1
ATOM 982 O O . PRO A 1 118 ? -9.543 -17.803 -24.381 1.00 56.06 118 PRO A O 1
ATOM 985 N N . ILE A 1 119 ? -8.596 -15.819 -23.927 1.00 53.22 119 ILE A N 1
ATOM 986 C CA . ILE A 1 119 ? -7.240 -16.321 -23.683 1.00 53.22 119 ILE A CA 1
ATOM 987 C C . ILE A 1 119 ? -7.202 -17.170 -22.409 1.00 53.22 119 ILE A C 1
ATOM 989 O O . ILE A 1 119 ? -6.532 -18.199 -22.376 1.00 53.22 119 ILE A O 1
ATOM 993 N N . TYR A 1 120 ? -7.957 -16.784 -21.380 1.00 53.47 120 TYR A N 1
ATOM 994 C CA . TYR A 1 120 ? -7.985 -17.502 -20.109 1.00 53.47 120 TYR A CA 1
ATOM 995 C C . TYR A 1 120 ? -8.761 -18.819 -20.220 1.00 53.47 120 TYR A C 1
ATOM 997 O O . TYR A 1 120 ? -8.300 -19.846 -19.729 1.00 53.47 120 TYR A O 1
ATOM 1005 N N . ARG A 1 121 ? -9.869 -18.827 -20.977 1.00 56.09 121 ARG A N 1
ATOM 1006 C CA . ARG A 1 121 ? -10.621 -20.047 -21.319 1.00 56.09 121 ARG A CA 1
ATOM 1007 C C . ARG A 1 121 ? -9.746 -21.065 -22.071 1.00 56.09 121 ARG A C 1
ATOM 1009 O O . ARG A 1 121 ? -9.797 -22.254 -21.777 1.00 56.09 121 ARG A O 1
ATOM 1016 N N . LYS A 1 122 ? -8.887 -20.583 -22.979 1.00 58.09 122 LYS A N 1
ATOM 1017 C CA . LYS A 1 122 ? -7.899 -21.396 -23.714 1.00 58.09 122 LYS A CA 1
ATOM 1018 C C . LYS A 1 122 ? -6.740 -21.885 -22.837 1.00 58.09 122 LYS A C 1
ATOM 1020 O O . LYS A 1 122 ? -6.173 -22.940 -23.095 1.00 58.09 122 LYS A O 1
ATOM 1025 N N . PHE A 1 123 ? -6.376 -21.131 -21.802 1.00 55.72 123 PHE A N 1
ATOM 1026 C CA . PHE A 1 123 ? -5.410 -21.588 -20.803 1.00 55.72 123 PHE A CA 1
ATOM 1027 C C . PHE A 1 123 ? -6.015 -22.715 -19.953 1.00 55.72 123 PHE A C 1
ATOM 1029 O O . PHE A 1 123 ? -5.372 -23.738 -19.743 1.00 55.72 123 PHE A O 1
ATOM 1036 N N . PHE A 1 124 ? -7.283 -22.567 -19.550 1.00 55.03 124 PHE A N 1
ATOM 1037 C CA . PHE A 1 124 ? -8.019 -23.535 -18.732 1.00 55.03 124 PHE A CA 1
ATOM 1038 C C . PHE A 1 124 ? -8.335 -24.852 -19.438 1.00 55.03 124 PHE A C 1
ATOM 1040 O O . PHE A 1 124 ? -8.287 -25.9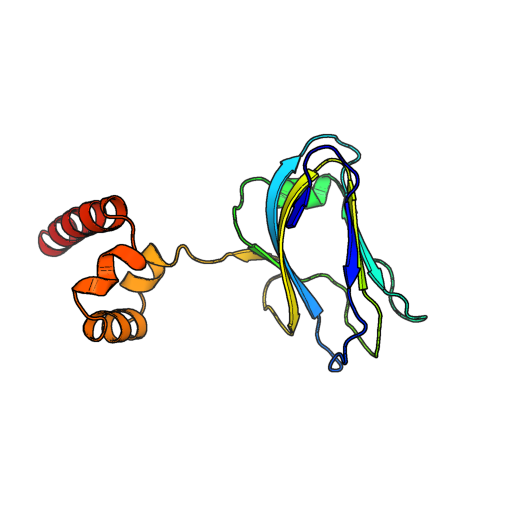00 -18.799 1.00 55.03 124 PHE A O 1
ATOM 1047 N N . SER A 1 125 ? -8.604 -24.830 -20.748 1.00 59.12 125 SER A N 1
ATOM 1048 C CA . SER A 1 125 ? -8.803 -26.063 -21.524 1.00 59.12 125 SER A CA 1
ATOM 1049 C C . SER A 1 125 ? -7.573 -26.974 -21.524 1.00 59.12 125 SER A C 1
ATOM 1051 O O . SER A 1 125 ? -7.699 -28.163 -21.793 1.00 59.12 125 SER A O 1
ATOM 1053 N N . ASN A 1 126 ? -6.395 -26.423 -21.215 1.00 59.53 126 ASN A N 1
ATOM 1054 C CA . ASN A 1 126 ? -5.121 -27.133 -21.254 1.00 59.53 126 ASN A CA 1
ATOM 1055 C C . ASN A 1 126 ? -4.595 -27.505 -19.855 1.00 59.53 126 ASN A C 1
ATOM 1057 O O . ASN A 1 126 ? -3.509 -28.075 -19.757 1.00 59.53 126 ASN A O 1
ATOM 1061 N N . VAL A 1 127 ? -5.325 -27.189 -18.774 1.00 57.31 127 VAL A N 1
ATOM 1062 C CA . VAL A 1 127 ? -4.945 -27.584 -17.407 1.00 57.31 127 VAL A CA 1
ATOM 1063 C C . VAL A 1 127 ? -5.495 -28.987 -17.106 1.00 57.31 127 VAL A C 1
ATOM 1065 O O . VAL A 1 127 ? -6.711 -29.185 -17.182 1.00 57.31 127 VAL A O 1
ATOM 1068 N N . PRO A 1 128 ? -4.639 -29.960 -16.734 1.00 59.75 128 PRO A N 1
ATOM 1069 C CA . PRO A 1 128 ? -5.070 -31.300 -16.341 1.00 59.75 128 PRO A CA 1
ATOM 1070 C C . PRO A 1 128 ? -6.068 -31.276 -15.177 1.00 59.75 128 PRO A C 1
ATOM 1072 O O . PRO A 1 128 ? -5.908 -30.503 -14.233 1.00 59.75 128 PRO A O 1
ATOM 1075 N N . GLU A 1 129 ? -7.066 -32.163 -15.219 1.00 61.44 129 GLU A N 1
ATOM 1076 C CA . GLU A 1 129 ? -8.151 -32.275 -14.226 1.00 61.44 129 GLU A CA 1
ATOM 1077 C C . GLU A 1 129 ? -7.642 -32.298 -12.777 1.00 61.44 129 GLU A C 1
ATOM 1079 O O . GLU A 1 129 ? -8.1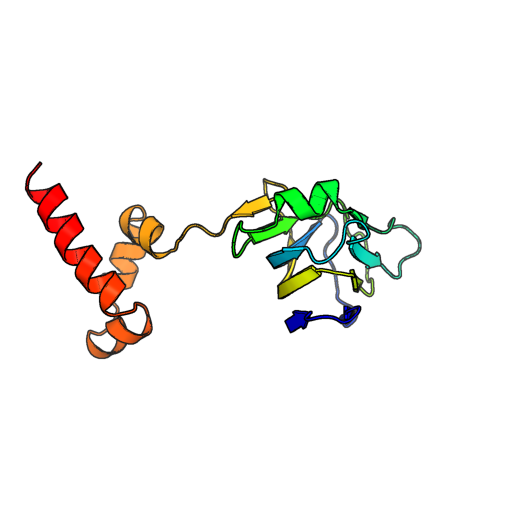74 -31.611 -11.913 1.00 61.44 129 GLU A O 1
ATOM 1084 N N . THR A 1 130 ? -6.534 -33.004 -12.542 1.00 63.94 130 THR A N 1
ATOM 1085 C CA . THR A 1 130 ? -5.894 -33.189 -11.231 1.00 63.94 130 THR A CA 1
ATOM 1086 C C . THR A 1 130 ? -5.323 -31.914 -10.612 1.00 63.94 130 THR A C 1
ATOM 1088 O O . THR A 1 130 ? -4.973 -31.913 -9.433 1.00 63.94 130 THR A O 1
ATOM 1091 N N . LEU A 1 131 ? -5.190 -30.834 -11.386 1.00 60.09 131 LEU A N 1
ATOM 1092 C CA . LEU A 1 131 ? -4.635 -29.564 -10.922 1.00 60.09 131 LEU A CA 1
ATOM 1093 C C . LEU A 1 131 ? -5.688 -28.465 -10.776 1.00 60.09 131 LEU A C 1
ATOM 1095 O O . LEU A 1 131 ? -5.374 -27.431 -10.189 1.00 60.09 131 LEU A O 1
ATOM 1099 N N . LYS A 1 132 ? -6.919 -28.666 -11.264 1.00 61.19 132 LYS A N 1
ATOM 1100 C CA . LYS A 1 132 ? -7.970 -27.631 -11.254 1.00 61.19 132 LYS A CA 1
ATOM 1101 C C . LYS A 1 132 ? -8.283 -27.138 -9.834 1.00 61.19 132 LYS A C 1
ATOM 1103 O O . LYS A 1 132 ? -8.291 -25.929 -9.608 1.00 61.19 132 LYS A O 1
ATOM 1108 N N . ASP A 1 133 ? -8.368 -28.054 -8.870 1.00 58.22 133 ASP A N 1
ATOM 1109 C CA . ASP A 1 133 ? -8.633 -27.760 -7.449 1.00 58.22 133 ASP A CA 1
ATOM 1110 C C . ASP A 1 133 ? -7.504 -26.984 -6.747 1.00 58.22 133 ASP A C 1
ATOM 1112 O O . ASP A 1 133 ? -7.683 -26.442 -5.658 1.00 58.22 133 ASP A O 1
ATOM 1116 N N . LYS A 1 134 ? -6.306 -26.928 -7.345 1.00 61.22 134 LYS A N 1
ATOM 1117 C CA . LYS A 1 134 ? -5.180 -26.151 -6.808 1.00 61.22 134 LYS A CA 1
ATOM 1118 C C . LYS A 1 134 ? -5.259 -24.675 -7.203 1.00 61.22 134 LYS A C 1
ATOM 1120 O O . LYS A 1 134 ? -4.668 -23.834 -6.528 1.00 61.22 134 LYS A O 1
ATOM 1125 N N . TYR A 1 135 ? -5.954 -24.370 -8.299 1.00 56.09 135 TYR A N 1
ATOM 1126 C CA . TYR A 1 135 ? -6.093 -23.013 -8.828 1.00 56.09 135 TYR A CA 1
ATOM 1127 C C . TYR A 1 135 ? -7.393 -22.331 -8.391 1.00 56.09 135 TYR A C 1
ATOM 1129 O O . TYR A 1 135 ? -7.420 -21.103 -8.340 1.00 56.09 135 TYR A O 1
ATOM 1137 N N . PHE A 1 136 ? -8.424 -23.098 -8.025 1.00 57.12 136 PHE A N 1
ATOM 1138 C CA . PHE A 1 136 ? -9.669 -22.586 -7.452 1.00 57.12 136 PHE A CA 1
ATOM 1139 C C . PHE A 1 136 ? -10.110 -23.416 -6.255 1.00 57.12 136 PHE A C 1
ATOM 1141 O O . PHE A 1 136 ? -9.978 -24.637 -6.247 1.00 57.12 136 PHE A O 1
ATOM 1148 N N . SER A 1 137 ? -10.684 -22.755 -5.251 1.00 58.84 137 SER A N 1
ATOM 1149 C CA . SER A 1 137 ? -11.383 -23.471 -4.190 1.00 58.84 137 SER A CA 1
ATOM 1150 C C . SER A 1 137 ? -12.631 -24.146 -4.765 1.00 58.84 137 SER A C 1
ATOM 1152 O O . SER A 1 137 ? -13.319 -23.589 -5.620 1.00 58.84 137 SER A O 1
ATOM 1154 N N . ARG A 1 138 ? -12.977 -25.335 -4.263 1.00 58.19 138 ARG A N 1
ATOM 1155 C CA . ARG A 1 138 ? -14.187 -26.068 -4.677 1.00 58.19 138 ARG A CA 1
ATOM 1156 C C . ARG A 1 138 ? -15.457 -25.203 -4.639 1.00 58.19 138 ARG A C 1
ATOM 1158 O O . ARG A 1 138 ? -16.291 -25.303 -5.526 1.00 58.19 138 ARG A O 1
ATOM 1165 N N . LYS A 1 139 ? -15.554 -24.289 -3.668 1.00 62.84 139 LYS A N 1
ATOM 1166 C CA . LYS A 1 139 ? -16.662 -23.330 -3.542 1.00 62.84 139 LYS A CA 1
ATOM 1167 C C . LYS A 1 139 ? -16.735 -22.340 -4.711 1.00 62.84 139 LYS A C 1
ATOM 1169 O O . LYS A 1 139 ? -17.822 -21.974 -5.140 1.00 62.84 139 LYS A O 1
ATOM 1174 N N . GLU A 1 140 ? -15.590 -21.899 -5.229 1.00 59.47 140 GLU A N 1
ATOM 1175 C CA . GLU A 1 140 ? -15.539 -21.063 -6.433 1.00 59.47 140 GLU A CA 1
ATOM 1176 C C . GLU A 1 140 ? -15.937 -21.858 -7.680 1.00 59.47 140 GLU A C 1
ATOM 1178 O O . GLU A 1 140 ? -16.564 -21.280 -8.561 1.00 59.47 140 GLU A O 1
ATOM 1183 N N . MET A 1 141 ? -15.637 -23.165 -7.726 1.00 60.53 141 MET A N 1
ATOM 1184 C CA . MET A 1 141 ? -16.076 -24.080 -8.791 1.00 60.53 141 MET A CA 1
ATOM 1185 C C . MET A 1 141 ? -17.571 -24.438 -8.733 1.00 60.53 141 MET A C 1
ATOM 1187 O O . MET A 1 141 ? -18.191 -24.597 -9.779 1.00 60.53 141 MET A O 1
ATOM 1191 N N . GLU A 1 142 ? -18.165 -24.543 -7.547 1.00 58.97 142 GLU A N 1
ATOM 1192 C CA . GLU A 1 142 ? -19.603 -24.810 -7.383 1.00 58.97 142 GLU A CA 1
ATOM 1193 C C . GLU A 1 142 ? -20.438 -23.588 -7.796 1.00 58.97 142 GLU A C 1
ATOM 1195 O O . GLU A 1 142 ? -21.298 -23.704 -8.664 1.00 58.97 142 GLU A O 1
ATOM 1200 N N . ASN A 1 143 ? -20.079 -22.387 -7.320 1.00 62.62 143 ASN A N 1
ATOM 1201 C CA . ASN A 1 143 ? -20.696 -21.129 -7.778 1.00 62.62 143 ASN A CA 1
ATOM 1202 C C . ASN A 1 143 ? -20.571 -20.921 -9.304 1.00 62.62 143 ASN A C 1
ATOM 1204 O O . ASN A 1 143 ? -21.336 -20.178 -9.917 1.00 62.62 143 ASN A O 1
ATOM 1208 N N . LEU A 1 144 ? -19.550 -21.535 -9.900 1.00 58.47 144 LEU A N 1
ATOM 1209 C CA . LEU A 1 144 ? -19.226 -21.494 -11.319 1.00 58.47 144 LEU A CA 1
ATOM 1210 C C . LEU A 1 144 ? -20.204 -22.291 -12.183 1.00 58.47 144 LEU A C 1
ATOM 1212 O O . LEU A 1 144 ? -20.551 -21.849 -13.280 1.00 58.47 144 LEU A O 1
ATOM 1216 N N . LEU A 1 145 ? -20.612 -23.464 -11.696 1.00 61.00 145 LEU A N 1
ATOM 1217 C CA . LEU A 1 145 ? -21.596 -24.317 -12.358 1.00 61.00 145 LEU A CA 1
ATOM 1218 C C . LEU A 1 145 ? -22.966 -23.635 -12.336 1.00 61.00 145 LEU A C 1
ATOM 1220 O O . LEU A 1 145 ? -23.558 -23.444 -13.395 1.00 61.00 145 LEU A O 1
ATOM 1224 N N . ASP A 1 146 ? -23.372 -23.124 -11.172 1.00 64.31 146 ASP A N 1
ATOM 1225 C CA . ASP A 1 146 ? -24.655 -22.438 -11.001 1.00 64.31 146 ASP A CA 1
ATOM 1226 C C . ASP A 1 146 ? -24.793 -21.202 -11.913 1.00 64.31 146 ASP A C 1
ATOM 1228 O O . ASP A 1 146 ? -25.842 -20.969 -12.511 1.00 64.31 146 ASP A O 1
ATOM 1232 N N . LEU A 1 147 ? -23.730 -20.398 -12.069 1.00 64.12 147 LEU A N 1
ATOM 1233 C CA . LEU A 1 147 ? -23.768 -19.203 -12.924 1.00 64.12 147 LEU A CA 1
ATOM 1234 C C . LEU A 1 147 ? -23.892 -19.554 -14.414 1.00 64.12 147 LEU A C 1
ATOM 1236 O O . LEU A 1 147 ? -24.554 -18.838 -15.167 1.00 64.12 147 LEU A O 1
ATOM 1240 N N . LYS A 1 148 ? -23.232 -20.632 -14.848 1.00 65.00 148 LYS A N 1
ATOM 1241 C CA . LYS A 1 148 ? -23.311 -21.098 -16.233 1.00 65.00 148 LYS A CA 1
ATOM 1242 C C . LYS A 1 148 ? -24.729 -21.564 -16.557 1.00 65.00 148 LYS A C 1
ATOM 1244 O O . LYS A 1 148 ? -25.250 -21.178 -17.596 1.00 65.00 148 LYS A O 1
ATOM 1249 N N . ASP A 1 149 ? -25.360 -22.293 -15.644 1.00 63.47 149 ASP A N 1
ATOM 1250 C CA . ASP A 1 149 ? -26.735 -22.763 -15.815 1.00 63.47 149 ASP A CA 1
ATOM 1251 C C . ASP A 1 149 ? -27.735 -21.594 -15.908 1.00 63.47 149 ASP A C 1
ATOM 1253 O O . ASP A 1 149 ? -28.697 -21.649 -16.675 1.00 63.47 149 ASP A O 1
ATOM 1257 N N . ILE A 1 150 ? -27.481 -20.483 -15.204 1.00 65.12 150 ILE A N 1
ATOM 1258 C CA . ILE A 1 150 ? -28.272 -19.244 -15.325 1.00 65.12 150 ILE A CA 1
ATOM 1259 C C . ILE A 1 150 ? -28.067 -18.567 -16.691 1.00 65.12 150 ILE A C 1
ATOM 1261 O O . ILE A 1 150 ? -29.018 -18.057 -17.273 1.00 65.12 150 ILE A O 1
ATOM 1265 N N . LEU A 1 151 ? -26.837 -18.533 -17.209 1.00 65.12 151 LEU A N 1
ATOM 1266 C CA . LEU A 1 151 ? -26.538 -17.910 -18.506 1.00 65.12 151 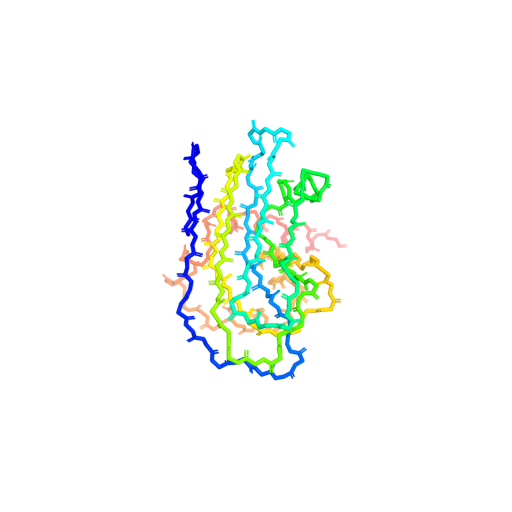LEU A CA 1
ATOM 1267 C C . LEU A 1 151 ? -27.040 -18.738 -19.690 1.00 65.12 151 LEU A C 1
ATOM 1269 O O . LEU A 1 151 ? -27.493 -18.160 -20.670 1.00 65.12 151 LEU A O 1
ATOM 1273 N N . ASP A 1 152 ? -26.968 -20.065 -19.596 1.00 66.50 152 ASP A N 1
ATOM 1274 C CA . ASP A 1 152 ? -27.463 -20.982 -20.627 1.00 66.50 152 ASP A CA 1
ATOM 1275 C C . ASP A 1 152 ? -29.007 -21.059 -20.635 1.00 66.50 152 ASP A C 1
ATOM 1277 O O . ASP A 1 152 ? -29.593 -21.565 -21.592 1.00 66.50 152 ASP A O 1
ATOM 1281 N N . SER A 1 153 ? -29.673 -20.558 -19.585 1.00 62.75 153 SER A N 1
ATOM 1282 C CA . SER A 1 153 ? -31.139 -20.469 -19.485 1.00 62.75 153 SER A CA 1
ATOM 1283 C C . SER A 1 153 ? -31.727 -19.094 -19.847 1.00 62.75 153 SER A C 1
ATOM 1285 O O . SER A 1 153 ? -32.946 -18.922 -19.756 1.00 62.75 153 SER A O 1
ATOM 1287 N N . LEU A 1 154 ? -30.892 -18.140 -20.278 1.00 57.38 154 LEU A N 1
ATOM 1288 C CA . LEU A 1 154 ? -31.271 -16.820 -20.810 1.00 57.38 154 LEU A CA 1
ATOM 1289 C C . LEU A 1 154 ? -31.304 -16.818 -22.345 1.00 57.38 154 LEU A C 1
ATOM 1291 O O . LEU A 1 154 ? -32.209 -16.146 -22.892 1.00 57.38 154 LEU A O 1
#

Secondary structure (DSSP, 8-state):
-EESSS-EEEEPPPB---TTPEEEEEEEEEEE--TT-EEEEEE-SSSPPPEEEEHHHHTTTTT--SEEEEEEEE--S-B-EEEEEESEEEEEEEEEEE--SSSEEE---HHHHHHH-HHHHHHHTTS-HHHHHHHS-HHHHHHHHHHHHHHHT-